Protein AF-A0A961AZM0-F1 (afdb_monomer_lite)

Radius of gyration: 13.49 Å; chains: 1; bounding box: 28×22×47 Å

Sequence (63 aa):
MKSRQRKRPGKRDLHFLNADGMVACNPRDREAAHRAEMEGIATADPKAVTCRKCRIAIGRLKG

pLDDT: mean 82.17, std 16.03, range [40.12, 94.94]

Foldseek 3Di:
DDPPPPPDPDPQFAFEQDPVLATLLCRPDNVVSVVCVVVVSYDNDLVSGRDPSRVVSVVVVVD

Secondary structure (DSSP, 8-state):
-----------PPPEEB-TTS-BTTSTT-HHHHHHHHHTT-EES-TTT---HHHHHHHHHHT-

Structure (mmCIF, N/CA/C/O backbone):
data_AF-A0A961AZM0-F1
#
_entry.id   AF-A0A961AZM0-F1
#
loop_
_atom_site.group_PDB
_atom_site.id
_atom_site.type_symbol
_atom_site.label_atom_id
_atom_site.label_alt_id
_atom_site.label_comp_id
_atom_site.label_asym_id
_atom_site.label_entity_id
_atom_site.label_seq_id
_atom_site.pdbx_PDB_ins_code
_atom_site.Cartn_x
_atom_site.Cartn_y
_atom_site.Cartn_z
_atom_site.occupancy
_atom_site.B_iso_or_equiv
_atom_site.auth_seq_id
_atom_site.auth_comp_id
_atom_site.auth_asym_id
_atom_site.auth_atom_id
_atom_site.pdbx_PDB_model_num
ATOM 1 N N . MET A 1 1 ? 20.250 12.605 32.376 1.00 40.12 1 MET A N 1
ATOM 2 C CA . MET A 1 1 ? 19.661 11.516 31.562 1.00 40.12 1 MET A CA 1
ATOM 3 C C . MET A 1 1 ? 18.385 12.050 30.913 1.00 40.12 1 MET A C 1
ATOM 5 O O . MET A 1 1 ? 17.415 12.274 31.617 1.00 40.12 1 MET A O 1
ATOM 9 N N . LYS A 1 2 ? 18.397 12.401 29.617 1.00 43.00 2 LYS A N 1
ATOM 10 C CA . LYS A 1 2 ? 17.211 12.967 28.945 1.00 43.00 2 LYS A CA 1
ATOM 11 C C . LYS A 1 2 ? 16.255 11.832 28.585 1.00 43.00 2 LYS A C 1
ATOM 13 O O . LYS A 1 2 ? 16.520 11.069 27.657 1.00 43.00 2 LYS A O 1
ATOM 18 N N . SER A 1 3 ? 15.172 11.729 29.344 1.00 44.97 3 SER A N 1
ATOM 19 C CA . SER A 1 3 ? 14.034 10.848 29.107 1.00 44.97 3 SER A CA 1
ATOM 20 C C . SER A 1 3 ? 13.529 11.053 27.679 1.00 44.97 3 SER A C 1
ATOM 22 O O . SER A 1 3 ? 12.844 12.032 27.388 1.00 44.97 3 SER A O 1
ATOM 24 N N . ARG A 1 4 ? 13.916 10.163 26.755 1.00 56.53 4 ARG A N 1
ATOM 25 C CA . ARG A 1 4 ? 13.347 10.118 25.406 1.00 56.53 4 ARG A CA 1
ATOM 26 C C . ARG A 1 4 ? 11.866 9.837 25.601 1.00 56.53 4 ARG A C 1
ATOM 28 O O . ARG A 1 4 ? 11.508 8.715 25.947 1.00 56.53 4 ARG A O 1
ATOM 35 N N . GLN A 1 5 ? 11.030 10.861 25.437 1.00 55.91 5 GLN A N 1
ATOM 36 C CA . GLN A 1 5 ? 9.594 10.699 25.270 1.00 55.91 5 GLN A CA 1
ATOM 37 C C . GLN A 1 5 ? 9.405 9.651 24.173 1.00 55.91 5 GLN A C 1
ATOM 39 O O . GLN A 1 5 ? 9.544 9.944 22.986 1.00 55.91 5 GLN A O 1
ATOM 44 N N . ARG A 1 6 ? 9.168 8.395 24.567 1.00 54.03 6 ARG A N 1
ATOM 45 C CA . ARG A 1 6 ? 8.680 7.370 23.656 1.00 54.03 6 ARG A CA 1
ATOM 46 C C . ARG A 1 6 ? 7.341 7.922 23.202 1.00 54.03 6 ARG A C 1
ATOM 48 O O . ARG A 1 6 ? 6.389 7.920 23.980 1.00 54.03 6 ARG A O 1
ATOM 55 N N . LYS A 1 7 ? 7.299 8.490 21.990 1.00 53.91 7 LYS A N 1
ATOM 56 C CA . LYS A 1 7 ? 6.049 8.767 21.281 1.00 53.91 7 LYS A CA 1
ATOM 57 C C . LYS A 1 7 ? 5.199 7.523 21.527 1.00 53.91 7 LYS A C 1
ATOM 59 O O . LYS A 1 7 ? 5.654 6.424 21.204 1.00 53.91 7 LYS A O 1
ATOM 64 N N . ARG A 1 8 ? 4.043 7.683 22.189 1.00 53.06 8 ARG A N 1
ATOM 65 C CA . ARG A 1 8 ? 3.020 6.628 22.293 1.00 53.06 8 ARG A CA 1
ATOM 66 C C . ARG A 1 8 ? 2.985 5.915 20.938 1.00 53.06 8 ARG A C 1
ATOM 68 O O . ARG A 1 8 ? 3.099 6.649 19.951 1.00 53.06 8 ARG A O 1
ATOM 75 N N . PRO A 1 9 ? 2.887 4.576 20.849 1.00 55.03 9 PRO A N 1
ATOM 76 C CA . PRO A 1 9 ? 2.772 3.905 19.561 1.00 55.03 9 PRO A CA 1
ATOM 77 C C . PRO A 1 9 ? 1.474 4.383 18.899 1.00 55.03 9 PRO A C 1
ATOM 79 O O . PRO A 1 9 ? 0.410 3.795 19.052 1.00 55.03 9 PRO A O 1
ATOM 82 N N . GLY A 1 10 ? 1.540 5.536 18.233 1.00 59.03 10 GLY A N 1
ATOM 83 C CA . GLY A 1 10 ? 0.540 5.990 17.298 1.00 59.03 10 GLY A CA 1
ATOM 84 C C . GLY A 1 10 ? 0.472 4.886 16.271 1.00 59.03 10 GLY A C 1
ATOM 85 O O . GLY A 1 10 ? 1.526 4.398 15.854 1.00 59.03 10 GLY A O 1
ATOM 86 N N . LYS A 1 11 ? -0.751 4.431 15.982 1.00 62.47 11 LYS A N 1
ATOM 87 C CA . LYS A 1 11 ? -1.032 3.372 15.014 1.00 62.47 11 LYS A CA 1
ATOM 88 C C . LYS A 1 11 ? -0.014 3.460 13.878 1.00 62.47 11 LYS A C 1
ATOM 90 O O . LYS A 1 11 ? 0.086 4.510 13.244 1.00 62.47 11 LYS A O 1
ATOM 95 N N . ARG A 1 12 ? 0.799 2.411 13.722 1.00 75.56 12 ARG A N 1
ATOM 96 C CA . ARG A 1 12 ? 1.784 2.335 12.641 1.00 75.56 12 ARG A CA 1
ATOM 97 C C . ARG A 1 12 ? 1.040 2.600 11.337 1.00 75.56 12 ARG A C 1
ATOM 99 O O . ARG A 1 12 ? -0.083 2.120 11.175 1.00 75.56 12 ARG A O 1
ATOM 106 N N . ASP A 1 13 ? 1.625 3.412 10.465 1.00 87.69 13 ASP A N 1
ATOM 107 C CA . ASP A 1 13 ? 0.988 3.709 9.191 1.00 87.69 13 ASP A CA 1
ATOM 108 C C . ASP A 1 13 ? 0.731 2.407 8.423 1.00 87.69 13 ASP A C 1
ATOM 110 O O . ASP A 1 13 ? 1.625 1.574 8.310 1.00 87.69 13 ASP A O 1
ATOM 114 N N . LEU A 1 14 ? -0.481 2.236 7.892 1.00 93.12 14 LEU A N 1
ATOM 115 C CA . LEU A 1 14 ? -0.796 1.134 6.992 1.00 93.12 14 LEU A CA 1
ATOM 116 C C . LEU A 1 14 ? -0.230 1.449 5.608 1.00 93.12 14 LEU A C 1
ATOM 118 O O . LEU A 1 14 ? -0.565 2.468 4.990 1.00 93.12 14 LEU A O 1
ATOM 122 N N . HIS A 1 15 ? 0.639 0.569 5.134 1.00 94.94 15 HIS A N 1
ATOM 123 C CA . HIS A 1 15 ? 1.286 0.618 3.834 1.00 94.94 15 HIS A CA 1
ATOM 124 C C . HIS A 1 15 ? 0.507 -0.199 2.807 1.00 94.94 15 HIS A C 1
ATOM 126 O O . HIS A 1 15 ? -0.140 -1.183 3.138 1.00 94.94 15 HIS A O 1
ATOM 132 N N . PHE A 1 16 ? 0.591 0.198 1.540 1.00 94.88 16 PHE A N 1
ATOM 133 C CA . PHE A 1 16 ? 0.040 -0.603 0.450 1.00 94.88 16 PHE A CA 1
ATOM 134 C C . PHE A 1 16 ? 1.012 -1.708 0.060 1.00 94.88 16 PHE A C 1
ATOM 136 O O . PHE A 1 16 ? 2.162 -1.386 -0.258 1.00 94.88 16 PHE A O 1
ATOM 143 N N . LEU A 1 17 ? 0.533 -2.948 0.025 1.00 93.25 17 LEU A N 1
ATOM 144 C CA . LEU A 1 17 ? 1.222 -4.086 -0.572 1.00 93.25 17 LEU A CA 1
ATOM 145 C C . LEU A 1 17 ? 0.699 -4.277 -1.998 1.00 93.25 17 LEU A C 1
ATOM 147 O O . LEU A 1 17 ? -0.507 -4.419 -2.200 1.00 93.25 17 LEU A O 1
ATOM 151 N N . ASN A 1 18 ? 1.586 -4.217 -2.989 1.00 89.94 18 ASN A N 1
ATOM 152 C CA . ASN A 1 18 ? 1.214 -4.451 -4.383 1.00 89.94 18 ASN A CA 1
ATOM 153 C C . ASN A 1 18 ? 1.134 -5.958 -4.701 1.00 89.94 18 ASN A C 1
ATOM 155 O O . ASN A 1 18 ? 1.445 -6.800 -3.860 1.00 89.94 18 ASN A O 1
ATOM 159 N N . ALA A 1 19 ? 0.720 -6.292 -5.928 1.00 88.06 19 ALA A N 1
ATOM 160 C CA . ALA A 1 19 ? 0.591 -7.681 -6.376 1.00 88.06 19 ALA A CA 1
ATOM 161 C C . ALA A 1 19 ? 1.928 -8.449 -6.372 1.00 88.06 19 ALA A C 1
ATOM 163 O O . ALA A 1 19 ? 1.932 -9.657 -6.168 1.00 88.06 19 ALA A O 1
ATOM 164 N N . ASP A 1 20 ? 3.055 -7.749 -6.530 1.00 87.88 20 ASP A N 1
ATOM 165 C CA . ASP A 1 20 ? 4.408 -8.312 -6.447 1.00 87.88 20 ASP A CA 1
ATOM 166 C C . ASP A 1 20 ? 4.900 -8.539 -5.004 1.00 87.88 20 ASP A C 1
ATOM 168 O O . ASP A 1 20 ? 6.059 -8.900 -4.798 1.00 87.88 20 ASP A O 1
ATOM 172 N N . GLY A 1 21 ? 4.067 -8.279 -3.989 1.00 88.50 21 GLY A N 1
ATOM 173 C CA . GLY A 1 21 ? 4.458 -8.393 -2.581 1.00 88.50 21 GLY A CA 1
ATOM 174 C C . GLY A 1 21 ? 5.406 -7.282 -2.117 1.00 88.50 21 GLY A C 1
ATOM 175 O O . GLY A 1 21 ? 6.139 -7.454 -1.150 1.00 88.50 21 GLY A O 1
ATOM 176 N N . MET A 1 22 ? 5.412 -6.139 -2.803 1.00 94.12 22 MET A N 1
ATOM 177 C CA . MET A 1 22 ? 6.251 -4.976 -2.518 1.00 94.12 22 MET A CA 1
ATOM 178 C C . MET A 1 22 ? 5.437 -3.821 -1.932 1.00 94.12 22 MET A C 1
ATOM 180 O O . MET A 1 22 ? 4.300 -3.549 -2.326 1.00 94.12 22 MET A O 1
ATOM 184 N N . VAL A 1 23 ? 6.049 -3.057 -1.027 1.00 93.12 23 VAL A N 1
ATOM 185 C CA . VAL A 1 23 ? 5.434 -1.832 -0.505 1.00 93.12 23 VAL A CA 1
ATOM 186 C C . VAL A 1 23 ? 5.485 -0.711 -1.540 1.00 93.12 23 VAL A C 1
ATOM 188 O O . VAL A 1 23 ? 6.561 -0.318 -1.988 1.00 93.12 23 VAL A O 1
ATOM 191 N N . ALA A 1 24 ? 4.338 -0.109 -1.874 1.00 92.69 24 ALA A N 1
ATOM 192 C CA . ALA A 1 24 ? 4.274 0.899 -2.945 1.00 92.69 24 ALA A CA 1
ATOM 193 C C . ALA A 1 24 ? 5.199 2.111 -2.731 1.00 92.69 24 ALA A C 1
ATOM 195 O O . ALA A 1 24 ? 5.655 2.718 -3.694 1.00 92.69 24 ALA A O 1
ATOM 196 N N . CYS A 1 25 ? 5.479 2.496 -1.480 1.00 92.88 25 CYS A N 1
ATOM 197 C CA . CYS A 1 25 ? 6.375 3.618 -1.192 1.00 92.88 25 CYS A CA 1
ATOM 198 C C . CYS A 1 25 ? 7.866 3.275 -1.303 1.00 92.88 25 CYS A C 1
ATOM 200 O O . CYS A 1 25 ? 8.682 4.196 -1.288 1.00 92.88 25 CYS A O 1
ATOM 202 N N . ASN A 1 26 ? 8.217 1.988 -1.356 1.00 91.31 26 ASN A N 1
ATOM 203 C CA . ASN A 1 26 ? 9.590 1.516 -1.496 1.00 91.31 26 ASN A CA 1
ATOM 204 C C . ASN A 1 26 ? 9.636 0.167 -2.249 1.00 91.31 26 ASN A C 1
ATOM 206 O O . ASN A 1 26 ? 10.004 -0.853 -1.669 1.00 91.31 26 ASN A O 1
ATOM 210 N N . PRO A 1 27 ? 9.255 0.130 -3.540 1.00 87.50 27 PRO A N 1
ATOM 211 C CA . PRO A 1 27 ? 9.032 -1.124 -4.264 1.00 87.50 27 PRO A CA 1
ATOM 212 C C . PRO A 1 27 ? 10.313 -1.907 -4.601 1.00 87.50 27 PRO A C 1
ATOM 214 O O . PRO A 1 27 ? 10.244 -2.966 -5.211 1.00 87.50 27 PRO A O 1
ATOM 217 N N . ARG A 1 28 ? 11.493 -1.385 -4.243 1.00 91.12 28 ARG A N 1
ATOM 218 C CA . ARG A 1 28 ? 12.797 -2.041 -4.445 1.00 91.12 28 ARG A CA 1
ATOM 219 C C . ARG A 1 28 ? 13.324 -2.717 -3.180 1.00 91.12 28 ARG A C 1
ATOM 221 O O . ARG A 1 28 ? 14.333 -3.411 -3.237 1.00 91.12 28 ARG A O 1
ATOM 228 N N . ASP A 1 29 ? 12.664 -2.497 -2.049 1.00 91.94 29 ASP A N 1
ATOM 229 C CA . ASP A 1 29 ? 13.134 -2.909 -0.735 1.00 91.94 29 ASP A CA 1
ATOM 230 C C . ASP A 1 29 ? 12.284 -4.066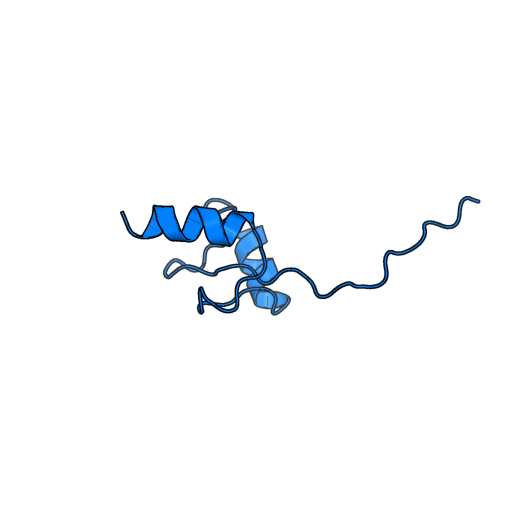 -0.214 1.00 91.94 29 ASP A C 1
ATOM 232 O O . ASP A 1 29 ? 11.199 -3.893 0.351 1.00 91.94 29 ASP A O 1
ATOM 236 N N . ARG A 1 30 ? 12.790 -5.275 -0.459 1.00 90.44 30 ARG A N 1
ATOM 237 C CA . ARG A 1 30 ? 12.130 -6.519 -0.057 1.00 90.44 30 ARG A CA 1
ATOM 238 C C . ARG A 1 30 ? 12.078 -6.678 1.459 1.00 90.44 30 ARG A C 1
ATOM 240 O O . ARG A 1 30 ? 11.107 -7.228 1.963 1.00 90.44 30 ARG A O 1
ATOM 247 N N . GLU A 1 31 ? 13.075 -6.176 2.189 1.00 92.62 31 GLU A N 1
ATOM 248 C CA . GLU A 1 31 ? 13.076 -6.235 3.654 1.00 92.62 31 GLU A CA 1
ATOM 249 C C . GLU A 1 31 ? 11.989 -5.340 4.248 1.00 92.62 31 GLU A C 1
ATOM 251 O O . GLU A 1 31 ? 11.290 -5.744 5.176 1.00 92.62 31 GLU A O 1
ATOM 256 N N . ALA A 1 32 ? 11.798 -4.142 3.695 1.00 89.88 32 ALA A N 1
ATOM 257 C CA . ALA A 1 32 ? 10.720 -3.250 4.091 1.00 89.88 32 ALA A CA 1
ATOM 258 C C . ALA A 1 32 ? 9.350 -3.869 3.802 1.00 89.88 32 ALA A C 1
ATOM 260 O O . ALA A 1 32 ? 8.453 -3.766 4.639 1.00 89.88 32 ALA A O 1
ATOM 261 N N . ALA A 1 33 ? 9.194 -4.525 2.649 1.00 91.50 33 ALA A N 1
ATOM 262 C CA . ALA A 1 33 ? 7.956 -5.207 2.297 1.00 91.50 33 ALA A CA 1
ATOM 263 C C . ALA A 1 33 ? 7.659 -6.380 3.240 1.00 91.50 33 ALA A C 1
ATOM 265 O O . ALA A 1 33 ? 6.590 -6.427 3.849 1.00 91.50 33 ALA A O 1
ATOM 266 N N . HIS A 1 34 ? 8.646 -7.252 3.448 1.00 90.38 34 HIS A N 1
ATOM 267 C CA . HIS A 1 34 ? 8.532 -8.393 4.349 1.00 90.38 34 HIS A CA 1
ATOM 268 C C . HIS A 1 34 ? 8.271 -7.961 5.797 1.00 90.38 34 HIS A C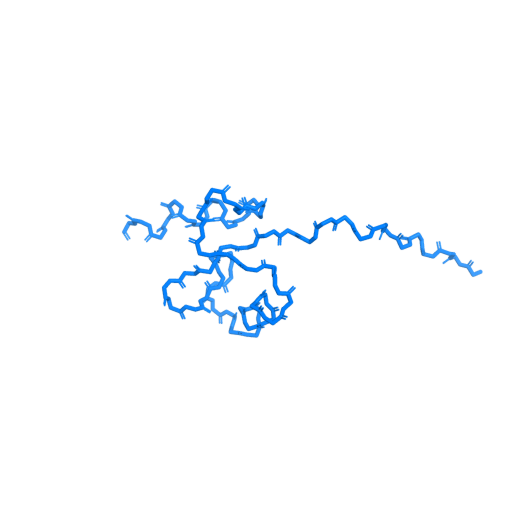 1
ATOM 270 O O . HIS A 1 34 ? 7.419 -8.531 6.472 1.00 90.38 34 HIS A O 1
ATOM 276 N N . ARG A 1 35 ? 8.940 -6.904 6.278 1.00 90.62 35 ARG A N 1
ATOM 277 C CA . ARG A 1 35 ? 8.673 -6.344 7.610 1.00 90.62 35 ARG A CA 1
ATOM 278 C C . ARG A 1 35 ? 7.256 -5.788 7.706 1.00 90.62 35 ARG A C 1
ATOM 280 O O . ARG A 1 35 ? 6.601 -6.001 8.719 1.00 90.62 35 ARG A O 1
ATOM 287 N N . ALA A 1 36 ? 6.784 -5.073 6.686 1.00 90.44 36 ALA A N 1
ATOM 288 C CA . ALA A 1 36 ? 5.446 -4.497 6.704 1.00 90.44 36 ALA A CA 1
ATOM 289 C C . ALA A 1 36 ? 4.356 -5.582 6.748 1.00 90.44 36 ALA A C 1
ATOM 291 O O . ALA A 1 36 ? 3.363 -5.421 7.458 1.00 90.44 36 ALA A O 1
ATOM 292 N N . GLU A 1 37 ? 4.574 -6.693 6.044 1.00 89.00 37 GLU A N 1
ATOM 293 C CA . GLU A 1 37 ? 3.731 -7.888 6.103 1.00 89.00 37 GLU A CA 1
ATOM 294 C C . GLU A 1 37 ? 3.793 -8.564 7.483 1.00 89.00 37 GLU A C 1
ATOM 296 O O . GLU A 1 37 ? 2.763 -8.694 8.144 1.00 89.00 37 GLU A O 1
ATOM 301 N N . MET A 1 38 ? 4.995 -8.899 7.971 1.00 91.62 38 MET A N 1
ATOM 302 C CA . MET A 1 38 ? 5.214 -9.555 9.272 1.00 91.62 38 MET A CA 1
ATOM 303 C C . MET A 1 38 ? 4.675 -8.747 10.457 1.00 91.62 38 MET A C 1
ATOM 305 O O . MET A 1 38 ? 4.193 -9.312 11.435 1.00 91.62 38 MET A O 1
ATOM 309 N N . GLU A 1 39 ? 4.75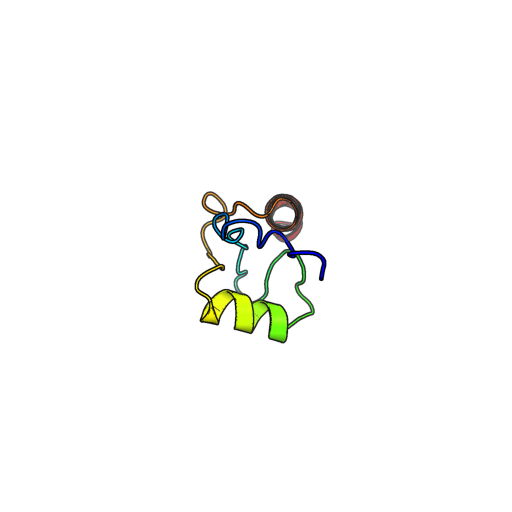5 -7.418 10.393 1.00 89.06 39 GLU A N 1
ATOM 310 C CA . GLU A 1 39 ? 4.250 -6.536 11.446 1.00 89.06 39 GLU A CA 1
ATOM 311 C C . GLU A 1 39 ? 2.755 -6.204 11.307 1.00 89.06 39 GLU A C 1
ATOM 313 O O . GLU A 1 39 ? 2.230 -5.460 12.142 1.00 89.06 39 GLU A O 1
ATOM 318 N N . GLY A 1 40 ? 2.068 -6.720 10.279 1.00 89.25 40 GLY A N 1
ATOM 319 C CA . GLY A 1 40 ? 0.646 -6.458 10.036 1.00 89.25 40 GLY A CA 1
ATOM 320 C C . GLY A 1 40 ? 0.346 -4.991 9.718 1.00 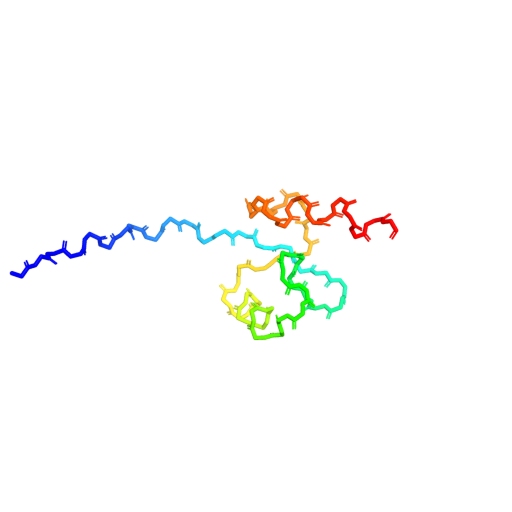89.25 40 GLY A C 1
ATOM 321 O O . GLY A 1 40 ? -0.732 -4.486 10.027 1.00 89.25 40 GLY A O 1
ATOM 322 N N . ILE A 1 41 ? 1.320 -4.283 9.140 1.00 91.88 41 ILE A N 1
ATOM 323 C CA . ILE A 1 41 ? 1.219 -2.865 8.765 1.00 91.88 41 ILE A CA 1
ATOM 324 C C . ILE A 1 41 ? 1.175 -2.674 7.248 1.00 91.88 41 ILE A C 1
ATOM 326 O O . ILE A 1 41 ? 1.374 -1.566 6.757 1.00 91.88 41 ILE A O 1
ATOM 330 N N . ALA A 1 42 ? 0.906 -3.743 6.503 1.00 92.44 42 ALA A N 1
ATOM 331 C CA . ALA A 1 42 ? 0.669 -3.730 5.071 1.00 92.44 42 ALA A CA 1
ATOM 332 C C . ALA A 1 42 ? -0.767 -4.183 4.761 1.00 92.44 42 ALA A C 1
ATOM 334 O O . ALA A 1 42 ? -1.325 -5.034 5.449 1.00 92.44 42 ALA A O 1
ATOM 335 N N . THR A 1 43 ? -1.372 -3.611 3.723 1.00 93.19 43 THR A N 1
ATOM 336 C CA . THR A 1 43 ? -2.702 -3.974 3.227 1.00 93.19 43 THR A CA 1
ATOM 337 C C . THR A 1 43 ? -2.743 -3.898 1.706 1.00 93.19 43 THR A C 1
ATOM 339 O O . THR A 1 43 ? -2.149 -3.002 1.104 1.00 93.19 43 THR A O 1
ATOM 342 N N . ALA A 1 44 ? -3.466 -4.823 1.079 1.00 92.00 44 ALA A N 1
ATOM 343 C CA . ALA A 1 44 ? -3.770 -4.769 -0.349 1.00 92.00 44 ALA A CA 1
ATOM 344 C C . ALA A 1 44 ? -4.952 -3.829 -0.662 1.00 92.00 44 ALA A C 1
ATOM 346 O O . ALA A 1 44 ? -5.188 -3.510 -1.825 1.00 92.00 44 ALA A O 1
ATOM 347 N N . ASP A 1 45 ? -5.700 -3.366 0.351 1.00 92.38 45 ASP A N 1
ATOM 348 C CA . ASP A 1 45 ? -6.793 -2.412 0.156 1.00 92.38 45 ASP A CA 1
ATOM 349 C C . ASP A 1 45 ? -6.251 -0.974 0.085 1.00 92.38 45 ASP A C 1
ATOM 351 O O . ASP A 1 45 ? -5.858 -0.414 1.113 1.00 92.38 45 ASP A O 1
ATOM 355 N N . PRO A 1 46 ? -6.278 -0.313 -1.090 1.00 90.44 46 PRO A N 1
ATOM 356 C CA . PRO A 1 46 ? -5.780 1.050 -1.231 1.00 90.44 46 PRO A CA 1
ATOM 357 C C . PRO A 1 46 ? -6.566 2.076 -0.399 1.00 90.44 46 PRO A C 1
ATOM 359 O O . PRO A 1 46 ? -6.040 3.162 -0.146 1.00 90.44 46 PRO A O 1
ATOM 362 N N 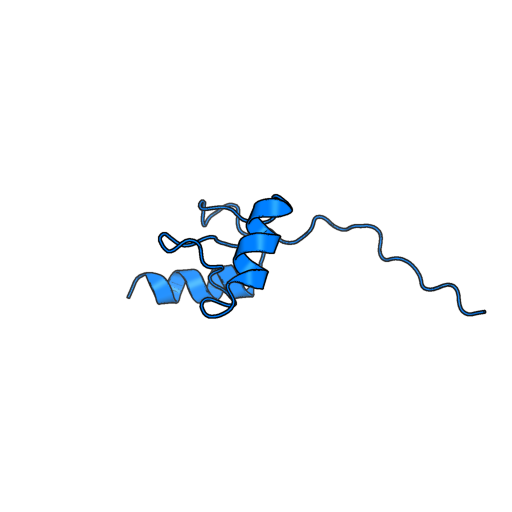. LYS A 1 47 ? -7.801 1.770 0.032 1.00 90.75 47 LYS A N 1
ATOM 363 C CA . LYS A 1 47 ? -8.619 2.670 0.865 1.00 90.75 47 LYS A CA 1
ATOM 364 C C . LYS A 1 47 ? -8.210 2.645 2.340 1.00 90.75 47 LYS A C 1
ATOM 366 O O . LYS A 1 47 ? -8.328 3.671 3.005 1.00 90.75 47 LYS A O 1
ATOM 371 N N . ALA A 1 48 ? -7.698 1.517 2.835 1.00 91.88 48 ALA A N 1
ATOM 372 C CA . ALA A 1 48 ? -7.213 1.358 4.208 1.00 91.88 48 ALA A CA 1
ATOM 373 C C . ALA A 1 48 ? -5.791 1.917 4.434 1.00 91.88 48 ALA A C 1
ATOM 375 O O . ALA A 1 48 ? -5.348 2.055 5.575 1.00 91.88 48 ALA A O 1
ATOM 376 N N . VAL A 1 49 ? -5.068 2.257 3.362 1.00 93.12 49 VAL A N 1
ATOM 377 C CA . VAL A 1 49 ? -3.698 2.792 3.413 1.00 93.12 49 VAL A CA 1
ATOM 378 C C . VAL A 1 49 ? -3.672 4.169 4.076 1.00 93.12 49 VAL A C 1
ATOM 380 O O . VAL A 1 49 ? -4.204 5.148 3.544 1.00 93.12 49 VAL A O 1
ATOM 383 N N . THR A 1 50 ? -2.954 4.285 5.192 1.00 92.56 50 THR A N 1
ATOM 384 C CA . THR A 1 50 ? -2.739 5.574 5.870 1.00 92.56 50 THR A CA 1
ATOM 385 C C . THR A 1 50 ? -1.415 6.225 5.473 1.00 92.56 50 THR A C 1
ATOM 387 O O . THR A 1 50 ? -1.287 7.449 5.547 1.00 92.56 50 THR A O 1
ATOM 390 N N . CYS A 1 51 ? -0.450 5.452 4.957 1.00 91.62 51 CYS A N 1
ATOM 391 C CA . CYS A 1 51 ? 0.835 5.981 4.515 1.00 91.62 51 CYS A CA 1
ATOM 392 C C . CYS A 1 51 ? 0.667 6.941 3.323 1.00 91.62 51 CYS A C 1
ATOM 394 O O . CYS A 1 51 ? 0.333 6.541 2.202 1.00 91.62 51 CYS A O 1
ATOM 396 N N . ARG A 1 52 ? 0.986 8.227 3.530 1.00 91.31 52 ARG A N 1
ATOM 397 C CA . ARG A 1 52 ? 0.886 9.273 2.493 1.00 91.31 52 ARG A CA 1
ATOM 398 C C . ARG A 1 52 ? 1.705 8.949 1.239 1.00 91.31 52 ARG A C 1
ATOM 400 O O . ARG A 1 52 ? 1.242 9.204 0.130 1.00 91.31 52 ARG A O 1
ATOM 407 N N . LYS A 1 53 ? 2.902 8.370 1.398 1.00 91.25 53 LYS A N 1
ATOM 408 C CA . LYS A 1 53 ? 3.757 7.979 0.265 1.00 91.25 53 LYS A CA 1
ATOM 409 C C . LYS A 1 53 ? 3.123 6.853 -0.550 1.00 91.25 53 LYS A C 1
ATOM 411 O O . LYS A 1 53 ? 3.101 6.948 -1.772 1.00 91.25 53 LYS A O 1
ATOM 416 N N . CYS A 1 54 ? 2.564 5.838 0.115 1.00 93.12 54 CYS A N 1
ATOM 417 C CA . CYS A 1 54 ? 1.835 4.766 -0.562 1.00 93.12 54 CYS A CA 1
ATOM 418 C C . CYS A 1 54 ? 0.627 5.321 -1.324 1.00 93.12 54 CYS A C 1
ATOM 420 O O . CYS A 1 54 ? 0.479 4.999 -2.493 1.00 93.12 54 CYS A O 1
ATOM 422 N N . ARG A 1 55 ? -0.173 6.222 -0.735 1.00 91.75 55 ARG A N 1
ATOM 423 C CA . ARG A 1 55 ? -1.322 6.842 -1.431 1.00 91.75 55 ARG A CA 1
ATOM 424 C C . ARG A 1 55 ? -0.928 7.544 -2.736 1.00 91.75 55 ARG A C 1
ATOM 426 O O . ARG A 1 55 ? -1.644 7.432 -3.723 1.00 91.75 55 ARG A O 1
ATOM 433 N N . ILE A 1 56 ? 0.215 8.231 -2.752 1.00 90.94 56 ILE A N 1
ATOM 434 C CA . ILE A 1 56 ? 0.753 8.871 -3.964 1.00 90.94 56 ILE A CA 1
ATOM 435 C C . ILE A 1 56 ? 1.260 7.817 -4.960 1.00 90.94 56 ILE A C 1
ATOM 437 O O . ILE A 1 56 ? 1.012 7.927 -6.158 1.00 90.94 56 ILE A O 1
ATOM 441 N N . ALA A 1 57 ? 1.967 6.795 -4.475 1.00 89.75 57 ALA A N 1
ATOM 442 C CA . ALA A 1 57 ? 2.555 5.754 -5.312 1.00 89.75 57 ALA A CA 1
ATOM 443 C C . ALA A 1 57 ? 1.508 4.840 -5.970 1.00 89.75 57 ALA A C 1
ATOM 445 O O . ALA A 1 57 ? 1.669 4.495 -7.134 1.00 89.75 57 ALA A O 1
ATOM 446 N N . ILE A 1 58 ? 0.407 4.513 -5.283 1.00 88.75 58 ILE A N 1
ATOM 447 C CA . ILE A 1 58 ? -0.699 3.707 -5.836 1.00 88.75 58 ILE A CA 1
ATOM 448 C C . ILE A 1 58 ? -1.263 4.342 -7.111 1.00 88.75 58 ILE A C 1
ATOM 450 O O . ILE A 1 58 ? -1.551 3.632 -8.069 1.00 88.75 58 ILE A O 1
ATOM 454 N N . GLY A 1 59 ? -1.377 5.674 -7.155 1.00 79.25 59 GLY A N 1
ATOM 455 C CA . GLY A 1 59 ? -1.820 6.384 -8.357 1.00 79.25 59 GLY A CA 1
ATOM 456 C C . GLY A 1 59 ? -0.873 6.221 -9.552 1.00 79.25 59 GLY A C 1
ATOM 457 O O . GLY A 1 59 ? -1.314 6.323 -10.687 1.00 79.25 59 GLY A O 1
ATOM 458 N N . ARG A 1 60 ? 0.410 5.930 -9.303 1.00 73.81 60 ARG A N 1
ATOM 459 C CA . ARG A 1 60 ? 1.437 5.700 -10.332 1.00 73.81 60 ARG A CA 1
ATOM 460 C C . ARG A 1 60 ? 1.584 4.231 -10.733 1.00 73.81 60 ARG A C 1
ATOM 462 O O . ARG A 1 60 ? 2.136 3.968 -11.786 1.00 73.81 60 ARG A O 1
ATOM 469 N N . LEU A 1 61 ? 1.108 3.293 -9.909 1.00 66.75 61 LEU A N 1
ATOM 470 C CA . LEU A 1 61 ? 1.104 1.851 -10.207 1.00 66.75 61 LEU A CA 1
ATOM 471 C C . LEU A 1 61 ? -0.025 1.437 -11.166 1.00 66.75 61 LEU A C 1
ATOM 473 O O . LEU A 1 61 ? -0.035 0.311 -11.642 1.00 66.75 61 LEU A O 1
ATOM 477 N N . LYS A 1 62 ? -1.001 2.320 -11.407 1.00 58.94 62 LYS A N 1
ATOM 4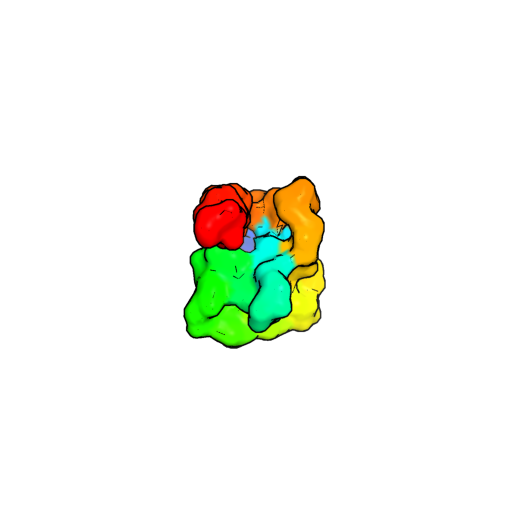78 C CA . LYS A 1 62 ? -2.125 2.102 -12.331 1.00 58.94 62 LYS A CA 1
ATOM 479 C C . LYS A 1 62 ? -1.855 2.582 -13.770 1.00 58.94 62 LYS A C 1
ATOM 481 O O . LYS A 1 62 ? -2.802 2.639 -14.551 1.00 58.94 62 LYS A O 1
ATOM 486 N N . GLY A 1 63 ? -0.619 2.972 -14.082 1.00 47.28 63 GLY A N 1
ATOM 487 C CA . GLY A 1 63 ? -0.187 3.429 -15.407 1.00 47.28 63 GLY A CA 1
ATOM 488 C C . GLY A 1 63 ? 0.618 2.371 -16.137 1.00 47.28 63 GLY A C 1
ATOM 489 O O . GLY A 1 63 ? 1.389 1.669 -15.446 1.00 47.28 63 GLY A O 1
#